Protein AF-A0A318J724-F1 (afdb_monomer)

pLDDT: mean 77.29, std 19.81, range [37.03, 98.0]

Nearest PDB structures (foldseek):
  2l9d-assembly1_A  TM=8.439E-01  e=1.623E-09  Methylobacillus flagellatus KT
  2n2t-assembly1_A  TM=5.363E-01  e=8.179E-02  synthetic construct
  4pww-assembly1_A-2  TM=5.167E-01  e=4.401E-01  synthetic construct
  4rjv-assembly2_C  TM=4.611E-01  e=7.387E-01  synthetic construct
  2mtl-assembly1_A  TM=4.588E-01  e=1.021E+00  synthetic construct

InterPro domains:
  IPR021969 Protein of unknown function DUF3579 [PF12112] (28-116)

Foldseek 3Di:
DDPVVVVVVVVVVVVVVVVVVPPPPVPFKKKKFWQAAPVGDGHDDQCVLVVLQQVQQCLAPVRNPPSNPPGHPQWHWDQDVNTIMIMGTCVCCVSPVVSVVVVVVVSVVRRTDMGIDDPDPDDPPDDD

Solvent-accessible surface area (backbone atoms only — not comparable to full-atom values): 7509 Å² total; per-residue (Å²): 137,62,78,66,60,56,53,51,55,50,53,52,50,57,50,48,58,60,54,64,69,68,68,66,70,74,74,79,50,33,32,30,43,37,39,32,28,85,89,70,45,76,55,76,63,86,60,48,35,58,51,54,20,57,73,43,10,59,78,30,98,74,68,39,83,78,28,94,85,42,61,18,95,43,34,41,62,46,70,58,95,84,36,54,15,31,40,38,36,54,68,38,45,82,76,39,49,67,61,43,49,48,57,52,47,53,30,60,80,62,42,34,39,76,45,78,50,79,81,71,78,79,75,80,80,79,86,127

Mean predicted aligned error: 12.95 Å

Sequence (128 aa):
MSHNDVKLNSLLHQQAEHMAESTKTQQVREFFIQGITSDGKQFRPSDWAERLCGAMSCFSPDGGRHSHLQYSPYVRPILLNGVRSVVVNEAIRDIEPLAYHFVLSFAKDNDLQIIDACLLPEEPKADK

Structure (mmCIF, N/CA/C/O backbone):
data_AF-A0A318J724-F1
#
_entry.id   AF-A0A318J724-F1
#
loop_
_atom_site.group_PDB
_atom_site.id
_atom_site.type_symbol
_atom_site.label_atom_id
_atom_site.label_alt_id
_atom_site.label_comp_id
_atom_site.label_asym_id
_atom_site.label_entity_id
_atom_site.label_seq_id
_atom_site.pdbx_PDB_ins_code
_atom_site.Cartn_x
_atom_site.Cartn_y
_atom_site.Cartn_z
_atom_site.occupancy
_atom_site.B_iso_or_equiv
_atom_site.auth_seq_id
_atom_site.auth_comp_id
_atom_site.auth_asym_id
_atom_site.auth_atom_id
_atom_site.pdbx_PDB_model_num
ATOM 1 N N . MET A 1 1 ? -8.716 -41.528 -50.392 1.00 52.75 1 MET A N 1
ATOM 2 C CA . MET A 1 1 ? -8.503 -40.422 -49.431 1.00 52.75 1 MET A CA 1
ATOM 3 C C . MET A 1 1 ? -7.021 -40.086 -49.474 1.00 52.75 1 MET A C 1
ATOM 5 O O . MET A 1 1 ? -6.213 -41.005 -49.387 1.00 52.75 1 MET A O 1
ATOM 9 N N . SER A 1 2 ? -6.676 -38.847 -49.833 1.00 49.44 2 SER A N 1
ATOM 10 C CA . SER A 1 2 ? -5.333 -38.480 -50.297 1.00 49.44 2 SER A CA 1
ATOM 11 C C . SER A 1 2 ? -4.378 -38.291 -49.120 1.00 49.44 2 SER A C 1
ATOM 13 O O . SER A 1 2 ? -4.735 -37.694 -48.109 1.00 49.44 2 SER A O 1
ATOM 15 N N . HIS A 1 3 ? -3.137 -38.764 -49.257 1.00 50.91 3 HIS A N 1
ATOM 16 C CA . HIS A 1 3 ? -2.075 -38.598 -48.253 1.00 50.91 3 HIS A CA 1
ATOM 17 C C . HIS A 1 3 ? -1.785 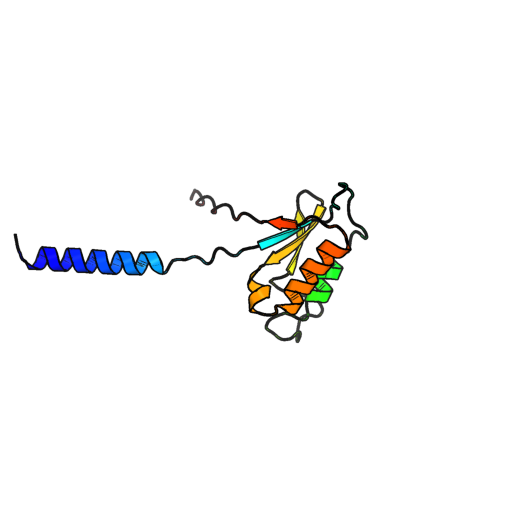-37.121 -47.911 1.00 50.91 3 HIS A C 1
ATOM 19 O O . HIS A 1 3 ? -1.215 -36.827 -46.860 1.00 50.91 3 HIS A O 1
ATOM 25 N N . ASN A 1 4 ? -2.203 -36.189 -48.773 1.00 47.88 4 ASN A N 1
ATOM 26 C CA . ASN A 1 4 ? -2.052 -34.752 -48.556 1.00 47.88 4 ASN A CA 1
ATOM 27 C C . ASN A 1 4 ? -3.021 -34.199 -47.496 1.00 47.88 4 ASN A C 1
ATOM 29 O O . ASN A 1 4 ? -2.657 -33.267 -46.782 1.00 47.88 4 ASN A O 1
ATOM 33 N N . ASP A 1 5 ? -4.197 -34.813 -47.323 1.00 55.78 5 ASP A N 1
ATOM 34 C CA . ASP A 1 5 ? -5.214 -34.354 -46.365 1.00 55.78 5 ASP A CA 1
ATOM 35 C C . ASP A 1 5 ? -4.779 -34.605 -44.909 1.00 55.78 5 ASP A C 1
ATOM 37 O O . ASP A 1 5 ? -5.015 -33.789 -44.019 1.00 55.78 5 ASP A O 1
ATOM 41 N N . VAL A 1 6 ? -4.067 -35.711 -44.657 1.00 57.34 6 VAL A N 1
ATOM 42 C CA . VAL A 1 6 ? -3.577 -36.069 -43.313 1.00 57.34 6 VAL A CA 1
ATOM 43 C C . VAL A 1 6 ? -2.413 -35.170 -42.886 1.00 57.34 6 VAL A C 1
ATOM 45 O O . VAL A 1 6 ? -2.364 -34.731 -41.737 1.00 57.34 6 VAL A O 1
ATOM 48 N N . LYS A 1 7 ? -1.497 -34.841 -43.809 1.00 59.00 7 LYS A N 1
ATOM 49 C CA . LYS A 1 7 ? -0.366 -33.939 -43.530 1.00 59.00 7 LYS A CA 1
ATOM 50 C C . LYS A 1 7 ? -0.830 -32.515 -43.227 1.00 59.00 7 LYS A C 1
ATOM 52 O O . LYS A 1 7 ? -0.272 -31.885 -42.334 1.00 59.00 7 LYS A O 1
ATOM 57 N N . LEU A 1 8 ? -1.860 -32.034 -43.927 1.00 57.22 8 LEU A N 1
ATOM 58 C CA . LEU A 1 8 ? -2.423 -30.705 -43.694 1.00 57.22 8 LEU A CA 1
ATOM 59 C C . LEU A 1 8 ? -3.131 -30.627 -42.334 1.00 57.22 8 LEU A C 1
ATOM 61 O O . LEU A 1 8 ? -2.896 -29.687 -41.579 1.00 57.22 8 LEU A O 1
ATOM 65 N N . ASN A 1 9 ? -3.900 -31.657 -41.969 1.00 59.62 9 ASN A N 1
ATOM 66 C CA . ASN A 1 9 ? -4.549 -31.730 -40.658 1.00 59.62 9 ASN A CA 1
ATOM 67 C C . ASN A 1 9 ? -3.546 -31.877 -39.505 1.00 59.62 9 ASN A C 1
ATOM 69 O O . ASN A 1 9 ? -3.754 -31.293 -38.445 1.00 59.62 9 ASN A O 1
ATOM 73 N N . SER A 1 10 ? -2.443 -32.606 -39.701 1.00 62.41 10 SER A N 1
ATOM 74 C CA . SER A 1 10 ? -1.376 -32.736 -38.700 1.00 62.41 10 SER A CA 1
ATOM 75 C C . SER A 1 10 ? -0.579 -31.439 -38.520 1.00 62.41 10 SER A C 1
ATOM 77 O O . SER A 1 10 ? -0.250 -31.095 -37.388 1.00 62.41 10 SER A O 1
ATOM 79 N N . LEU A 1 11 ? -0.306 -30.696 -39.600 1.00 62.00 11 LEU A N 1
ATOM 80 C CA . LEU A 1 11 ? 0.392 -29.408 -39.535 1.00 62.00 11 LEU A CA 1
ATOM 81 C C . LEU A 1 11 ? -0.480 -28.323 -38.883 1.00 62.00 11 LEU A C 1
ATOM 83 O O . LEU A 1 11 ? 0.028 -27.509 -38.118 1.00 62.00 11 LEU A O 1
ATOM 87 N N . LEU A 1 12 ? -1.793 -28.351 -39.134 1.00 60.62 12 LEU A N 1
ATOM 88 C CA . LEU A 1 12 ? -2.758 -27.470 -38.473 1.00 60.62 12 LEU A CA 1
ATOM 89 C C . LEU A 1 12 ? -2.892 -27.780 -36.975 1.00 60.62 12 LEU A C 1
ATOM 91 O O . LEU A 1 12 ? -2.912 -26.849 -36.176 1.00 60.62 12 LEU A O 1
ATOM 95 N N . HIS A 1 13 ? -2.904 -29.058 -36.574 1.00 55.88 13 HIS A N 1
ATOM 96 C CA . HIS A 1 13 ? -2.912 -29.428 -35.151 1.00 55.88 13 HIS A CA 1
ATOM 97 C C . HIS A 1 13 ? -1.607 -29.038 -34.445 1.00 55.88 13 HIS A C 1
ATOM 99 O O . HIS A 1 13 ? -1.653 -28.471 -33.360 1.00 55.88 13 HIS A O 1
ATOM 105 N N . GLN A 1 14 ? -0.451 -29.243 -35.082 1.00 58.75 14 GLN A N 1
ATOM 106 C CA . GLN A 1 14 ? 0.842 -28.892 -34.488 1.00 58.75 14 GLN A CA 1
ATOM 107 C C . GLN A 1 14 ? 1.050 -27.368 -34.372 1.00 58.75 14 GLN A C 1
ATOM 109 O O . GLN A 1 14 ? 1.705 -26.902 -33.442 1.00 58.75 14 GLN A O 1
ATOM 114 N N . GLN A 1 15 ? 0.452 -26.571 -35.267 1.00 57.91 15 GLN A N 1
ATOM 115 C CA . GLN A 1 15 ? 0.422 -25.107 -35.141 1.00 57.91 15 GLN A CA 1
ATOM 116 C C . GLN A 1 15 ? -0.601 -24.622 -34.101 1.00 57.91 15 GLN A C 1
ATOM 118 O O . GLN A 1 15 ? -0.339 -23.627 -33.428 1.00 57.91 15 GLN A O 1
ATOM 123 N N . ALA A 1 16 ? -1.722 -25.327 -33.918 1.00 56.06 16 ALA A N 1
ATOM 124 C CA . ALA A 1 16 ? -2.707 -25.007 -32.883 1.00 56.06 16 ALA A CA 1
ATOM 125 C C . ALA A 1 16 ? -2.172 -25.280 -31.464 1.00 56.06 16 ALA A C 1
ATOM 127 O O . ALA A 1 16 ? -2.389 -24.465 -30.570 1.00 56.06 16 ALA A O 1
ATOM 128 N N . GLU A 1 17 ? -1.406 -26.358 -31.268 1.00 53.75 17 GLU A N 1
ATOM 129 C CA . GLU A 1 17 ? -0.742 -26.646 -29.987 1.00 53.75 17 GLU A CA 1
ATOM 130 C C . GLU A 1 17 ? 0.343 -25.602 -29.659 1.00 53.75 17 GLU A C 1
ATOM 132 O O . GLU A 1 17 ? 0.424 -25.129 -28.528 1.00 53.75 17 GLU A O 1
ATOM 137 N N . HIS A 1 18 ? 1.105 -25.133 -30.657 1.00 49.78 18 HIS A N 1
ATOM 138 C CA . HIS A 1 18 ? 2.080 -24.047 -30.469 1.00 49.78 18 HIS A CA 1
ATOM 139 C C . HIS A 1 18 ? 1.447 -22.654 -30.272 1.00 49.78 18 HIS A C 1
ATOM 141 O O . HIS A 1 18 ? 2.059 -21.801 -29.629 1.00 49.78 18 HIS A O 1
ATOM 147 N N . MET A 1 19 ? 0.236 -22.399 -30.782 1.00 48.03 19 MET A N 1
ATOM 148 C CA . MET A 1 19 ? -0.492 -21.150 -30.499 1.00 48.03 19 MET A CA 1
ATOM 149 C C . MET A 1 19 ? -1.151 -21.153 -29.113 1.00 48.03 19 MET A C 1
ATOM 151 O O . MET A 1 19 ? -1.259 -20.091 -28.502 1.00 48.03 19 MET A O 1
ATOM 155 N N . ALA A 1 20 ? -1.537 -22.320 -28.588 1.00 46.34 20 ALA A N 1
ATOM 156 C CA . ALA A 1 20 ? -2.138 -22.443 -27.259 1.00 46.34 20 ALA A CA 1
ATOM 157 C C . ALA A 1 20 ? -1.126 -22.256 -26.111 1.00 46.34 20 ALA A C 1
ATOM 159 O O . ALA A 1 20 ? -1.499 -21.772 -25.044 1.00 46.34 20 ALA A O 1
ATOM 160 N N . GLU A 1 21 ? 0.158 -22.558 -26.331 1.00 39.62 21 GLU A N 1
ATOM 161 C CA . GLU A 1 21 ? 1.210 -22.392 -25.313 1.00 39.62 21 GLU A CA 1
ATOM 162 C C . GLU A 1 21 ? 1.687 -20.926 -25.169 1.00 39.62 21 GLU A C 1
ATOM 164 O O . GLU A 1 21 ? 2.312 -20.564 -24.171 1.00 39.62 21 GLU A O 1
ATOM 169 N N . SER A 1 22 ? 1.377 -20.046 -26.135 1.00 42.72 22 SER A N 1
ATOM 170 C CA . SER A 1 22 ? 1.929 -18.679 -26.182 1.00 42.72 22 SER A CA 1
ATOM 171 C C . SER A 1 22 ? 0.946 -17.553 -25.837 1.00 42.72 22 SER A C 1
ATOM 173 O O . SER A 1 22 ? 1.363 -16.402 -25.724 1.00 42.72 22 SER A O 1
ATOM 175 N N . THR A 1 23 ? -0.321 -17.863 -25.555 1.00 37.03 23 THR A N 1
ATOM 176 C CA . THR A 1 23 ? -1.241 -16.970 -24.822 1.00 37.03 23 THR A CA 1
ATOM 177 C C . THR A 1 23 ? -1.305 -17.349 -23.348 1.00 37.03 23 THR A C 1
ATOM 179 O O . THR A 1 23 ? -2.367 -17.402 -22.735 1.00 37.03 23 THR A O 1
ATOM 182 N N . LYS A 1 24 ? -0.144 -17.565 -22.728 1.00 40.59 24 LYS A N 1
ATOM 183 C CA . LYS A 1 24 ? -0.017 -17.337 -21.293 1.00 40.59 24 LYS A CA 1
ATOM 184 C C . LYS A 1 24 ? -0.089 -15.826 -21.106 1.00 40.59 24 LYS A C 1
ATOM 186 O O . LYS A 1 24 ? 0.938 -15.161 -21.017 1.00 40.59 24 LYS A O 1
ATOM 191 N N . THR A 1 25 ? -1.300 -15.266 -21.097 1.00 44.88 25 THR A N 1
ATOM 192 C CA . THR A 1 25 ? -1.555 -14.005 -20.399 1.00 44.88 25 THR A CA 1
ATOM 193 C C . THR A 1 25 ? -0.892 -14.181 -19.044 1.00 44.88 25 THR A C 1
ATOM 195 O O . THR A 1 25 ? -1.365 -14.990 -18.244 1.00 44.88 25 THR A O 1
ATOM 198 N N . GLN A 1 26 ? 0.274 -13.559 -18.832 1.00 50.41 26 GLN A N 1
ATOM 199 C CA . GLN A 1 26 ? 0.878 -13.482 -17.512 1.00 50.41 26 GLN A CA 1
ATOM 200 C C . GLN A 1 26 ? -0.192 -12.821 -16.669 1.00 50.41 26 GLN A C 1
ATOM 202 O O . GLN A 1 26 ? -0.434 -11.625 -16.794 1.00 50.41 26 GLN A O 1
ATOM 207 N N . GLN A 1 27 ? -0.924 -13.644 -15.928 1.00 56.16 27 GLN A N 1
ATOM 208 C CA . GLN A 1 27 ? -1.957 -13.200 -15.025 1.00 56.16 27 GLN A CA 1
ATOM 209 C C . GLN A 1 27 ? -1.221 -12.270 -14.074 1.00 56.16 27 GLN A C 1
ATOM 211 O O . GLN A 1 27 ? -0.356 -12.721 -13.319 1.00 56.16 27 GLN A O 1
ATOM 216 N N . VAL A 1 28 ? -1.426 -10.967 -14.257 1.00 63.91 28 VAL A N 1
ATOM 217 C CA . VAL A 1 28 ? -0.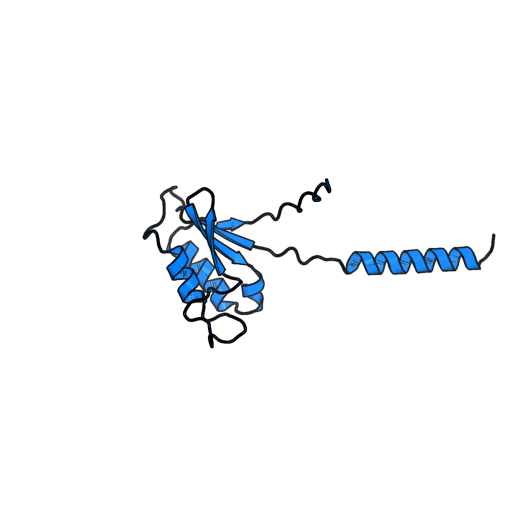750 -9.947 -13.470 1.00 63.91 28 VAL A CA 1
ATOM 218 C C . VAL A 1 28 ? -1.180 -10.213 -12.038 1.00 63.91 28 VAL A C 1
ATOM 220 O O . VAL A 1 28 ? -2.353 -10.066 -11.707 1.00 63.91 28 VAL A O 1
ATOM 223 N N . ARG A 1 29 ? -0.261 -10.732 -11.224 1.00 87.31 29 ARG A N 1
ATOM 224 C CA . ARG A 1 29 ? -0.554 -11.032 -9.828 1.00 87.31 29 ARG A CA 1
ATOM 225 C C . ARG A 1 29 ? -0.436 -9.738 -9.058 1.00 87.31 29 ARG A C 1
ATOM 227 O O . ARG A 1 29 ? 0.615 -9.097 -9.071 1.00 87.31 29 ARG A O 1
ATOM 234 N N . GLU A 1 30 ? -1.529 -9.345 -8.433 1.00 92.38 30 GLU A N 1
ATOM 235 C CA . GLU A 1 30 ? -1.558 -8.212 -7.528 1.00 92.38 30 GLU A CA 1
ATOM 236 C C . GLU A 1 30 ? -2.022 -8.689 -6.155 1.00 92.38 30 GLU A C 1
ATOM 238 O O . GLU A 1 30 ? -2.736 -9.685 -6.026 1.00 92.38 30 GLU A O 1
ATOM 243 N N . PHE A 1 31 ? -1.639 -7.952 -5.125 1.00 94.62 31 PHE A N 1
ATOM 244 C CA . PHE A 1 31 ? -2.195 -8.092 -3.788 1.00 94.62 31 PHE A CA 1
ATOM 245 C C . PHE A 1 31 ? -2.448 -6.714 -3.192 1.00 94.62 31 PHE A C 1
ATOM 247 O O . PHE A 1 31 ? -1.915 -5.696 -3.642 1.00 94.62 31 PHE A O 1
ATOM 254 N N . PHE A 1 32 ? -3.268 -6.683 -2.154 1.00 95.94 32 PHE A N 1
ATOM 255 C CA . PHE A 1 32 ? -3.596 -5.490 -1.402 1.00 95.94 32 PHE A CA 1
ATOM 256 C C . PHE A 1 32 ? -2.986 -5.571 -0.013 1.00 95.94 32 PHE A C 1
ATOM 258 O O . PHE A 1 32 ? -3.169 -6.557 0.692 1.00 95.94 32 PHE A O 1
ATOM 265 N N . ILE A 1 33 ? -2.323 -4.500 0.408 1.00 97.56 33 ILE A N 1
ATOM 266 C CA . ILE A 1 33 ? -2.064 -4.230 1.820 1.00 97.56 33 ILE A CA 1
ATOM 267 C C . ILE A 1 33 ? -3.246 -3.398 2.305 1.00 97.56 33 ILE A C 1
ATOM 269 O O . ILE A 1 33 ? -3.375 -2.220 1.950 1.00 97.56 33 ILE A O 1
ATOM 273 N N . GLN A 1 34 ? -4.146 -4.015 3.062 1.00 97.50 34 GLN A N 1
ATOM 274 C CA . GLN A 1 34 ? -5.328 -3.344 3.578 1.00 97.50 34 GLN A CA 1
ATOM 275 C C . GLN A 1 34 ? -4.977 -2.580 4.855 1.00 97.50 34 GLN A C 1
ATOM 277 O O . GLN A 1 34 ? -4.299 -3.100 5.736 1.00 97.50 34 GLN A O 1
ATOM 282 N N . GLY A 1 35 ? -5.483 -1.354 4.996 1.00 97.75 35 GLY A N 1
ATOM 283 C CA . GLY A 1 35 ? -5.331 -0.552 6.215 1.00 97.75 35 GLY A CA 1
ATOM 284 C C . GLY A 1 35 ? -6.179 -1.048 7.388 1.00 97.75 35 GLY A C 1
ATOM 285 O O . GLY A 1 35 ? -6.743 -0.220 8.101 1.00 97.75 35 GLY A O 1
ATOM 286 N N . ILE A 1 36 ? -6.312 -2.366 7.547 1.00 97.75 36 ILE A N 1
ATOM 287 C CA . ILE A 1 36 ? -6.926 -3.054 8.681 1.00 97.75 36 ILE A CA 1
ATOM 288 C C . ILE A 1 36 ? -5.853 -3.930 9.326 1.00 97.75 36 ILE A C 1
ATOM 290 O O . ILE A 1 36 ? -5.143 -4.652 8.625 1.00 97.75 36 ILE A O 1
ATOM 294 N N . THR A 1 37 ? -5.739 -3.860 10.647 1.00 97.31 37 THR A N 1
ATOM 295 C CA . THR A 1 37 ? -4.828 -4.696 11.432 1.00 97.31 37 THR A CA 1
ATOM 296 C C . THR A 1 37 ? -5.394 -6.098 11.669 1.00 97.31 37 THR A C 1
ATOM 298 O O . THR A 1 37 ? -6.581 -6.350 11.429 1.00 97.31 37 THR A O 1
ATOM 301 N N . SER A 1 38 ? -4.595 -7.045 12.165 1.00 95.19 38 SER A N 1
ATOM 302 C CA . SER A 1 38 ? -5.095 -8.400 12.463 1.00 95.19 38 SER A CA 1
ATOM 303 C C . SER A 1 38 ? -6.215 -8.410 13.520 1.00 95.19 38 SER A C 1
ATOM 305 O O . SER A 1 38 ? -7.098 -9.265 13.477 1.00 95.19 38 SER A O 1
ATOM 307 N N . ASP A 1 39 ? -6.250 -7.410 14.409 1.00 96.00 39 ASP A N 1
ATOM 308 C CA . ASP A 1 39 ? -7.309 -7.204 15.407 1.00 96.00 39 ASP A CA 1
ATOM 309 C C . ASP A 1 39 ? -8.554 -6.459 14.870 1.00 96.00 39 ASP A C 1
ATOM 311 O O . ASP A 1 39 ? -9.466 -6.134 15.634 1.00 96.00 39 ASP A O 1
ATOM 315 N N . GLY A 1 40 ? -8.610 -6.187 13.561 1.00 95.94 40 GLY A N 1
ATOM 316 C CA . GLY A 1 40 ? -9.760 -5.585 12.884 1.00 95.94 40 GLY A CA 1
ATOM 317 C C . GLY A 1 40 ? -9.860 -4.060 12.999 1.00 95.94 40 GLY A C 1
ATOM 318 O O . GLY A 1 40 ? -10.877 -3.485 12.603 1.00 95.94 40 GLY A O 1
ATOM 319 N N . LYS A 1 41 ? -8.842 -3.376 13.534 1.00 96.56 41 LYS A N 1
ATOM 320 C CA . LYS A 1 41 ? -8.832 -1.909 13.636 1.00 96.56 41 LYS A CA 1
ATOM 321 C C . LYS A 1 41 ? -8.311 -1.255 12.364 1.00 96.56 41 LYS A C 1
ATOM 323 O O . LYS A 1 41 ? -7.457 -1.782 11.665 1.00 96.56 41 LYS A O 1
ATOM 328 N N . GLN A 1 42 ? -8.799 -0.049 12.084 1.00 96.56 42 GLN A N 1
ATOM 329 C CA . GLN A 1 42 ? -8.280 0.741 10.972 1.00 96.56 42 GLN A CA 1
ATOM 330 C C . GLN A 1 42 ? -6.912 1.340 11.316 1.00 96.56 42 GLN A C 1
ATOM 332 O O . GLN A 1 42 ? -6.773 2.052 12.314 1.00 96.56 42 GLN A O 1
ATOM 337 N N . PHE A 1 43 ? -5.932 1.111 10.448 1.00 97.38 43 PHE A N 1
ATOM 338 C CA . PHE A 1 43 ? -4.589 1.658 10.574 1.00 97.38 43 PHE A CA 1
ATOM 339 C C . PHE A 1 43 ? -4.570 3.179 10.375 1.00 97.38 43 PHE A C 1
ATOM 341 O O . PHE A 1 43 ? -5.349 3.746 9.600 1.00 97.38 43 PHE A O 1
ATOM 348 N N . ARG A 1 44 ? -3.681 3.854 11.108 1.00 95.12 44 ARG A N 1
ATOM 349 C CA . ARG A 1 44 ? -3.540 5.313 11.134 1.00 95.12 44 ARG A CA 1
ATOM 350 C C . ARG A 1 44 ? -2.062 5.697 11.004 1.00 95.12 44 ARG A C 1
ATOM 352 O O . ARG A 1 44 ? -1.212 4.943 11.462 1.00 95.12 44 ARG A O 1
ATOM 359 N N . PRO A 1 45 ? -1.750 6.885 10.462 1.00 95.25 45 PRO A N 1
ATOM 360 C CA . PRO A 1 45 ? -2.669 7.946 10.025 1.00 95.25 45 PRO A CA 1
ATOM 361 C C . PRO A 1 45 ? -3.433 7.604 8.734 1.00 95.25 45 PRO A C 1
ATOM 363 O O . PRO A 1 45 ? -3.133 6.627 8.062 1.00 95.25 45 PRO A O 1
ATOM 366 N N . SER A 1 46 ? -4.467 8.381 8.395 1.00 92.06 46 SER A N 1
ATOM 367 C CA . SER A 1 46 ? -5.321 8.113 7.222 1.00 92.06 46 SER A CA 1
ATOM 368 C C . SER A 1 46 ? -4.624 8.314 5.872 1.00 92.06 46 SER A C 1
ATOM 370 O O . SER A 1 46 ? -5.164 7.882 4.861 1.00 92.06 46 SER A O 1
ATOM 372 N N . ASP A 1 47 ? -3.467 8.975 5.861 1.00 92.19 47 ASP A N 1
ATOM 373 C CA . ASP A 1 47 ? -2.629 9.252 4.688 1.00 92.19 47 ASP A CA 1
ATOM 374 C C . ASP A 1 47 ? -1.470 8.242 4.533 1.00 92.19 47 ASP A C 1
ATOM 376 O O . ASP A 1 47 ? -0.522 8.476 3.781 1.00 92.19 47 ASP A O 1
ATOM 380 N N . TRP A 1 48 ? -1.496 7.124 5.271 1.00 96.75 48 TRP A N 1
ATOM 381 C CA . TRP A 1 48 ? -0.410 6.139 5.263 1.00 96.75 48 TRP A CA 1
ATOM 382 C C . TRP A 1 48 ? -0.178 5.524 3.875 1.00 96.75 48 TRP A C 1
ATOM 384 O O . TRP A 1 48 ? 0.969 5.292 3.496 1.00 96.75 48 TRP A O 1
ATOM 394 N N . ALA A 1 49 ? -1.252 5.281 3.117 1.00 96.12 49 ALA A N 1
ATOM 395 C CA . ALA A 1 49 ? -1.183 4.649 1.804 1.00 96.12 49 ALA A CA 1
ATOM 396 C C . ALA A 1 49 ? -0.453 5.565 0.815 1.00 96.12 49 ALA A C 1
ATOM 398 O O . ALA A 1 49 ? 0.451 5.135 0.100 1.00 96.12 49 ALA A O 1
ATOM 399 N N . GLU A 1 50 ? -0.791 6.852 0.834 1.00 93.19 50 GLU A N 1
ATOM 400 C CA . GLU A 1 50 ? -0.155 7.892 0.037 1.00 93.19 50 GLU A CA 1
ATOM 401 C C . GLU A 1 50 ? 1.322 8.069 0.426 1.00 93.19 50 GLU A C 1
ATOM 403 O O . GLU A 1 50 ? 2.173 8.200 -0.456 1.00 93.19 50 GLU A O 1
ATOM 408 N N . ARG A 1 51 ? 1.651 8.006 1.727 1.00 94.25 51 ARG A N 1
ATOM 409 C CA . ARG A 1 51 ? 3.042 8.057 2.218 1.00 94.25 51 ARG A CA 1
ATOM 410 C C . ARG A 1 51 ? 3.866 6.858 1.753 1.00 94.25 51 ARG A C 1
ATOM 412 O O . ARG A 1 51 ? 4.981 7.053 1.271 1.00 94.25 51 ARG A O 1
ATOM 419 N N . LEU A 1 52 ? 3.323 5.643 1.860 1.00 94.50 52 LEU A N 1
ATOM 420 C CA . LEU A 1 52 ? 3.998 4.431 1.392 1.00 94.50 52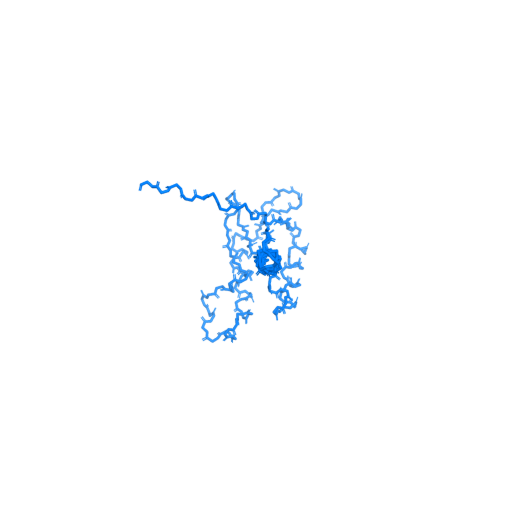 LEU A CA 1
ATOM 421 C C . LEU A 1 52 ? 4.252 4.505 -0.118 1.00 94.50 52 LEU A C 1
ATOM 423 O O . LEU A 1 52 ? 5.378 4.308 -0.563 1.00 94.50 52 LEU A O 1
ATOM 427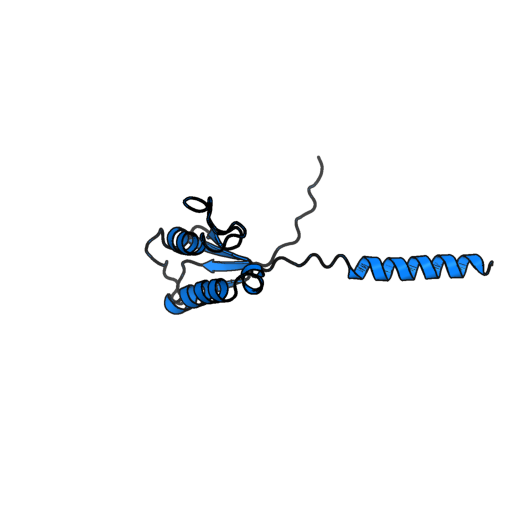 N N . CYS A 1 53 ? 3.242 4.874 -0.909 1.00 91.81 53 CYS A N 1
ATOM 428 C CA . CYS A 1 53 ? 3.389 4.990 -2.361 1.00 91.81 53 CYS A CA 1
ATOM 429 C C . CYS A 1 5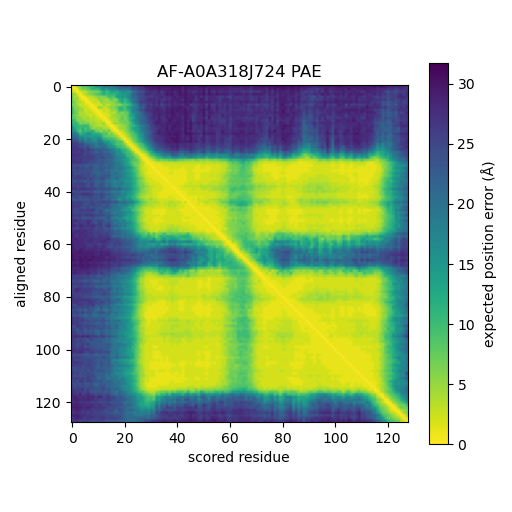3 ? 4.366 6.108 -2.763 1.00 91.81 53 CYS A C 1
ATOM 431 O O . CYS A 1 53 ? 5.118 5.954 -3.724 1.00 91.81 53 CYS A O 1
ATOM 433 N N . GLY A 1 54 ? 4.402 7.212 -2.011 1.00 88.81 54 GLY A N 1
ATOM 434 C CA . GLY A 1 54 ? 5.385 8.281 -2.192 1.00 88.81 54 GLY A CA 1
ATOM 435 C C . GLY A 1 54 ? 6.822 7.801 -1.976 1.00 88.81 54 GLY A C 1
ATOM 436 O O . GLY A 1 54 ? 7.684 8.083 -2.808 1.00 88.81 54 GLY A O 1
ATOM 437 N N . ALA A 1 55 ? 7.073 7.006 -0.929 1.00 87.12 55 ALA A N 1
ATOM 438 C CA . ALA A 1 55 ? 8.381 6.382 -0.700 1.00 87.12 55 ALA A CA 1
ATOM 439 C C . ALA A 1 55 ? 8.783 5.425 -1.838 1.00 87.12 55 ALA A C 1
ATOM 441 O O . ALA A 1 55 ? 9.965 5.281 -2.142 1.00 87.12 55 ALA A O 1
ATOM 442 N N . MET A 1 56 ? 7.796 4.825 -2.508 1.00 84.69 56 MET A N 1
ATOM 443 C CA . MET A 1 56 ? 8.004 3.904 -3.626 1.00 84.69 56 MET A CA 1
ATOM 444 C C . MET A 1 56 ? 8.168 4.591 -4.994 1.00 84.69 56 MET A C 1
ATOM 446 O O . MET A 1 56 ? 8.529 3.929 -5.967 1.00 84.69 56 MET A O 1
ATOM 450 N N . SER A 1 57 ? 7.938 5.905 -5.098 1.00 77.25 57 SER A N 1
ATOM 451 C CA . SER A 1 57 ? 7.986 6.649 -6.372 1.00 77.25 57 SER A CA 1
ATOM 452 C C . SER A 1 57 ? 9.350 6.585 -7.084 1.00 77.25 57 SER A C 1
ATOM 454 O O . SER A 1 57 ? 9.404 6.601 -8.317 1.00 77.25 57 SER A O 1
ATOM 456 N N . CYS A 1 58 ? 10.446 6.446 -6.329 1.00 68.44 58 CYS A N 1
ATOM 457 C CA . CYS A 1 58 ? 11.814 6.339 -6.849 1.00 68.44 58 CYS A CA 1
ATOM 458 C C . CYS A 1 58 ? 12.082 5.053 -7.652 1.00 68.44 58 CYS A C 1
ATOM 460 O O . CYS A 1 58 ? 12.994 5.044 -8.471 1.00 68.44 58 CYS A O 1
ATOM 462 N N . PHE A 1 59 ? 11.283 3.996 -7.467 1.00 64.81 59 PHE A N 1
ATOM 463 C CA . PHE A 1 59 ? 11.449 2.694 -8.134 1.00 64.81 59 PHE A CA 1
ATOM 464 C C . PHE A 1 59 ? 10.658 2.597 -9.450 1.00 64.81 59 PHE A C 1
ATOM 466 O O . PHE A 1 59 ? 10.169 1.535 -9.835 1.00 64.81 59 PHE A O 1
ATOM 473 N N . SER A 1 60 ? 10.475 3.734 -10.124 1.00 62.25 60 SER A N 1
ATOM 474 C CA . SER A 1 60 ? 9.817 3.811 -11.430 1.00 62.25 60 SER A CA 1
ATOM 475 C C . SER A 1 60 ? 10.846 3.608 -12.553 1.00 62.25 60 SER A C 1
ATOM 477 O O . SER A 1 60 ? 11.982 4.064 -12.400 1.00 62.25 60 SER A O 1
ATOM 479 N N . PRO A 1 61 ? 10.475 2.989 -13.692 1.00 59.19 61 PRO A N 1
ATOM 480 C CA . PRO A 1 61 ? 11.411 2.637 -14.771 1.00 59.19 61 PRO A CA 1
ATOM 481 C C . PRO A 1 61 ? 12.229 3.821 -15.324 1.00 59.19 61 PRO A C 1
ATOM 483 O O . PRO A 1 61 ? 13.340 3.619 -15.801 1.00 59.19 61 PRO A O 1
ATOM 486 N N . ASP A 1 62 ? 11.744 5.060 -15.178 1.00 60.31 62 ASP A N 1
ATOM 487 C CA . ASP A 1 62 ? 12.436 6.281 -15.622 1.00 60.31 62 ASP A CA 1
ATOM 488 C C . ASP A 1 62 ? 13.383 6.907 -14.572 1.00 60.31 62 ASP A C 1
ATOM 490 O O . ASP A 1 62 ? 13.806 8.062 -14.703 1.00 60.31 62 ASP A O 1
ATOM 494 N N . GLY A 1 63 ? 13.717 6.183 -13.497 1.00 54.62 63 GLY A N 1
ATOM 495 C CA . GLY A 1 63 ? 14.733 6.605 -12.522 1.00 54.62 63 GLY A CA 1
ATOM 496 C C . GLY A 1 63 ? 14.411 7.925 -11.812 1.00 54.62 63 GLY A C 1
ATOM 497 O O . GLY A 1 63 ? 15.305 8.708 -11.499 1.00 54.62 63 GLY A O 1
ATOM 498 N N . GLY A 1 64 ? 13.125 8.211 -11.608 1.00 54.41 64 GLY A N 1
ATOM 499 C CA . GLY A 1 64 ? 12.663 9.346 -10.813 1.00 54.41 64 GLY A CA 1
ATOM 500 C C . GLY A 1 64 ? 12.746 10.728 -11.473 1.00 54.41 64 GLY A C 1
ATOM 501 O O . GLY A 1 64 ? 12.413 11.723 -10.835 1.00 54.41 64 GLY A O 1
ATOM 502 N N . ARG A 1 65 ? 13.124 10.837 -12.758 1.00 51.06 65 ARG A N 1
ATOM 503 C CA . ARG A 1 65 ? 13.317 12.149 -13.420 1.00 51.06 65 ARG A CA 1
ATOM 504 C C . ARG A 1 65 ? 12.037 12.994 -13.561 1.00 51.06 65 ARG A C 1
ATOM 506 O O . ARG A 1 65 ? 12.131 14.194 -13.794 1.00 51.06 65 ARG A O 1
ATOM 513 N N . HIS A 1 66 ? 10.861 12.396 -13.341 1.00 49.59 66 HIS A N 1
ATOM 514 C CA . HIS A 1 66 ? 9.556 13.073 -13.283 1.00 49.59 66 HIS A CA 1
ATOM 515 C C . HIS A 1 66 ? 8.664 12.595 -12.111 1.00 49.59 66 HIS A C 1
ATOM 517 O O . HIS A 1 66 ? 7.463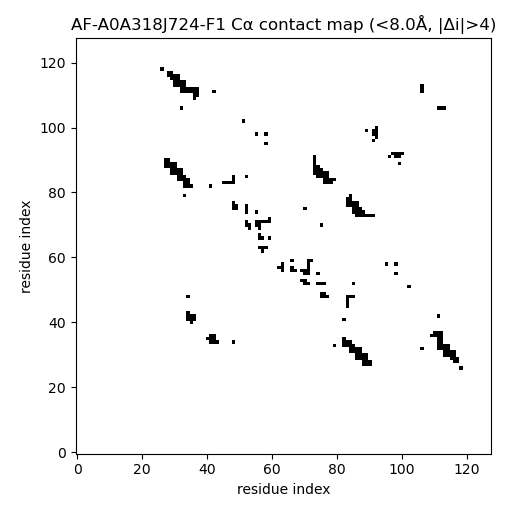 12.868 -12.097 1.00 49.59 66 HIS A O 1
ATOM 523 N N . SER A 1 67 ? 9.217 11.882 -11.118 1.00 51.69 67 SER A N 1
ATOM 524 C CA . SER A 1 67 ? 8.433 11.127 -10.117 1.00 51.69 67 SER A CA 1
ATOM 525 C C . SER A 1 67 ? 7.959 11.930 -8.904 1.00 51.69 67 SER A C 1
ATOM 527 O O . SER A 1 67 ? 7.248 11.388 -8.064 1.00 51.69 67 SER A O 1
ATOM 529 N N . HIS A 1 68 ? 8.298 13.218 -8.797 1.00 49.81 68 HIS A N 1
ATOM 530 C CA . HIS A 1 68 ? 8.003 14.021 -7.600 1.00 49.81 68 HIS A CA 1
ATOM 531 C C . HIS A 1 68 ? 6.506 14.130 -7.254 1.00 49.81 68 HIS A C 1
ATOM 533 O O . HIS A 1 68 ? 6.171 14.519 -6.139 1.00 49.81 68 HIS A O 1
ATOM 539 N N . LEU A 1 69 ? 5.608 13.790 -8.185 1.00 52.72 69 LEU A N 1
ATOM 540 C CA . LEU A 1 69 ? 4.155 13.812 -7.981 1.00 52.72 69 LEU A CA 1
ATOM 541 C C . LEU A 1 69 ? 3.449 12.535 -8.464 1.00 52.72 69 LEU A C 1
ATOM 543 O O . LEU A 1 69 ? 2.222 12.485 -8.448 1.00 52.72 69 LEU A O 1
ATOM 547 N N . GLN A 1 70 ? 4.188 11.520 -8.924 1.00 63.88 70 GLN A N 1
ATOM 548 C CA . GLN A 1 70 ? 3.608 10.334 -9.557 1.00 63.88 70 GLN A CA 1
ATOM 549 C C . GLN A 1 70 ? 4.029 9.069 -8.810 1.00 63.88 70 GLN A C 1
ATOM 551 O O . GLN A 1 70 ? 5.212 8.842 -8.557 1.00 63.88 70 GLN A O 1
ATOM 556 N N . TYR A 1 71 ? 3.044 8.254 -8.435 1.00 72.44 71 TYR A N 1
ATOM 557 C CA . TYR A 1 71 ? 3.278 6.954 -7.814 1.00 72.44 71 TYR A CA 1
ATOM 558 C C . TYR A 1 71 ? 3.883 5.970 -8.820 1.00 72.44 71 TYR A C 1
ATOM 560 O O . TYR A 1 71 ? 3.647 6.080 -10.023 1.00 72.44 71 TYR A O 1
ATOM 568 N N . SER A 1 72 ? 4.628 4.983 -8.315 1.00 78.12 72 SER A N 1
ATOM 569 C CA . SER A 1 72 ? 5.082 3.857 -9.136 1.00 78.12 72 SER A CA 1
ATOM 570 C C . SER A 1 72 ? 3.869 3.136 -9.748 1.00 78.12 72 SER A C 1
ATOM 572 O O . SER A 1 72 ? 2.879 2.923 -9.042 1.00 78.12 72 SER A O 1
ATOM 574 N N . PRO A 1 73 ? 3.914 2.704 -11.025 1.00 82.81 73 PRO A N 1
ATOM 575 C CA . PRO A 1 73 ? 2.812 1.944 -11.621 1.00 82.81 73 PRO A CA 1
ATOM 576 C C . PRO A 1 73 ? 2.535 0.630 -10.870 1.00 82.81 73 PRO A C 1
ATOM 578 O O . PRO A 1 73 ? 1.410 0.128 -10.906 1.00 82.81 73 PRO A O 1
ATOM 581 N N . TYR A 1 74 ? 3.537 0.114 -10.150 1.00 89.69 74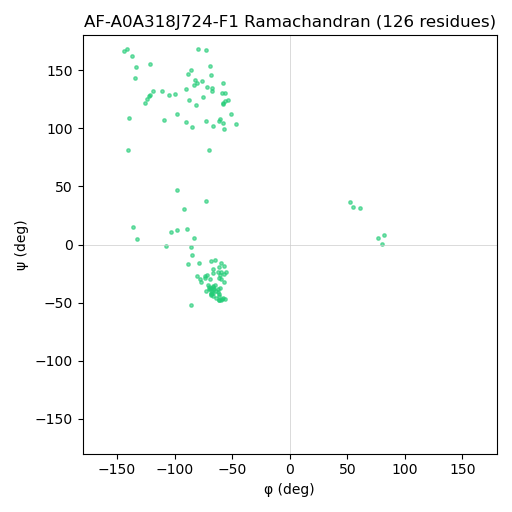 TYR A N 1
ATOM 582 C CA . TYR A 1 74 ? 3.464 -1.145 -9.416 1.00 89.69 74 TYR A CA 1
ATOM 583 C C . TYR A 1 74 ? 2.943 -1.011 -7.985 1.00 89.69 74 TYR A C 1
ATOM 585 O O . TYR A 1 74 ? 2.580 -2.023 -7.398 1.00 89.69 74 TYR A O 1
ATOM 593 N N . VAL A 1 75 ? 2.923 0.194 -7.404 1.00 92.38 75 VAL A N 1
ATOM 594 C CA . VAL A 1 75 ? 2.496 0.417 -6.013 1.00 92.38 75 VAL A CA 1
ATOM 595 C C . VAL A 1 75 ? 1.659 1.682 -5.942 1.00 92.38 75 VAL A C 1
ATOM 597 O O . VAL A 1 75 ? 2.180 2.787 -6.103 1.00 92.38 75 VAL A O 1
ATOM 600 N N . ARG A 1 76 ? 0.350 1.525 -5.723 1.00 92.94 76 ARG A N 1
ATOM 601 C CA . ARG A 1 76 ? -0.620 2.624 -5.839 1.00 92.94 76 ARG A CA 1
ATOM 602 C C . ARG A 1 76 ? -1.599 2.650 -4.665 1.00 92.94 76 ARG A C 1
ATOM 604 O O . ARG A 1 76 ? -2.037 1.586 -4.219 1.00 92.94 76 ARG A O 1
ATOM 611 N N . PRO A 1 77 ? -2.007 3.841 -4.192 1.00 94.06 77 PRO A N 1
ATOM 612 C CA . PRO A 1 77 ? -3.027 3.942 -3.161 1.00 94.06 77 PRO A CA 1
ATOM 613 C C . PRO A 1 77 ? -4.408 3.678 -3.766 1.00 94.06 77 PRO A C 1
ATOM 615 O O . PRO A 1 77 ? -4.716 4.128 -4.872 1.00 94.06 77 PRO A O 1
ATOM 618 N N . ILE A 1 78 ? -5.253 2.967 -3.025 1.00 94.50 78 ILE A N 1
ATOM 619 C CA . ILE A 1 78 ? -6.641 2.676 -3.391 1.00 94.50 78 ILE A CA 1
ATOM 620 C C . ILE A 1 78 ? -7.563 2.749 -2.164 1.00 94.50 78 ILE A C 1
ATOM 622 O O . ILE A 1 78 ? -7.123 2.776 -1.011 1.00 94.50 78 ILE A O 1
ATOM 626 N N . LEU A 1 79 ? -8.871 2.737 -2.418 1.00 93.81 79 LEU A N 1
ATOM 627 C CA . LEU A 1 79 ? -9.900 2.501 -1.408 1.00 93.81 79 LEU A CA 1
ATOM 628 C C . LEU A 1 79 ? -10.523 1.129 -1.658 1.00 93.81 79 LEU A C 1
ATOM 630 O O . LEU A 1 79 ? -11.293 0.963 -2.600 1.00 93.81 79 LEU A O 1
ATOM 634 N N . LEU A 1 80 ? -10.206 0.161 -0.801 1.00 91.38 80 LEU A N 1
ATOM 635 C CA . LEU A 1 80 ? -10.803 -1.172 -0.828 1.00 91.38 80 LEU A CA 1
ATOM 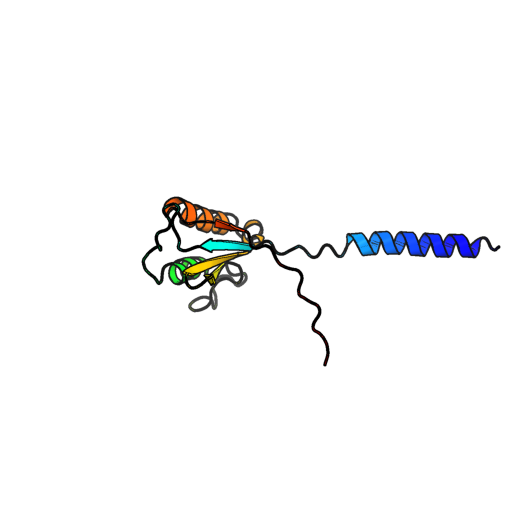636 C C . LEU A 1 80 ? -11.921 -1.217 0.216 1.00 91.38 80 LEU A C 1
ATOM 638 O O . LEU A 1 80 ? -11.655 -1.084 1.408 1.00 91.38 80 LEU A O 1
ATOM 642 N N . ASN A 1 81 ? -13.177 -1.323 -0.229 1.00 88.62 81 ASN A N 1
ATOM 643 C CA . ASN A 1 81 ? -14.367 -1.316 0.641 1.00 88.62 81 ASN A CA 1
ATOM 644 C C . ASN A 1 81 ? -14.422 -0.105 1.602 1.00 88.62 81 ASN A C 1
ATOM 646 O O . ASN A 1 81 ? -14.829 -0.226 2.754 1.00 88.62 81 ASN A O 1
ATOM 650 N N . GLY A 1 82 ? -13.983 1.072 1.143 1.00 92.12 82 GLY A N 1
ATOM 651 C CA . GLY A 1 82 ? -13.924 2.291 1.963 1.00 92.12 82 GLY A CA 1
ATOM 652 C C . GLY A 1 82 ? -12.710 2.381 2.900 1.00 92.12 82 GLY A C 1
ATOM 653 O O . GLY A 1 82 ? -12.550 3.388 3.589 1.00 92.12 82 GLY A O 1
ATOM 654 N N . VAL A 1 83 ? -11.823 1.382 2.899 1.00 95.56 83 VAL A N 1
ATOM 655 C CA . VAL A 1 83 ? -10.589 1.372 3.689 1.00 95.56 83 VAL A CA 1
ATOM 656 C C . VAL A 1 83 ? -9.393 1.755 2.821 1.00 95.56 83 VAL A C 1
ATOM 658 O O . VAL A 1 83 ? -9.163 1.186 1.751 1.00 95.56 83 VAL A O 1
ATOM 661 N N . ARG A 1 84 ? -8.596 2.715 3.306 1.00 97.06 84 ARG A N 1
ATOM 662 C CA . ARG A 1 84 ? -7.316 3.103 2.694 1.00 97.06 84 ARG A CA 1
ATOM 663 C C . ARG A 1 84 ? -6.402 1.890 2.613 1.00 97.06 84 ARG A C 1
ATOM 665 O O . ARG A 1 84 ? -6.131 1.269 3.636 1.00 97.06 84 ARG A O 1
ATOM 672 N N . SER A 1 85 ? -5.972 1.562 1.405 1.00 97.25 85 SER A N 1
ATOM 673 C CA . SER A 1 85 ? -5.188 0.366 1.106 1.00 97.25 85 SER A CA 1
ATOM 674 C C . SER A 1 85 ? -4.175 0.674 0.008 1.00 97.25 85 SER A C 1
ATOM 676 O O . SER A 1 85 ? -4.269 1.701 -0.667 1.00 97.25 85 SER A O 1
ATOM 678 N N . VAL A 1 86 ? -3.215 -0.220 -0.187 1.00 96.75 86 VAL A N 1
ATOM 679 C CA . VAL A 1 86 ? -2.232 -0.132 -1.271 1.00 96.75 86 VAL A CA 1
ATOM 680 C C . VAL A 1 86 ? -2.334 -1.385 -2.119 1.00 96.75 86 VAL A C 1
ATOM 682 O O . VAL A 1 86 ? -2.296 -2.483 -1.576 1.00 96.75 86 VAL A O 1
ATOM 685 N N . VAL A 1 87 ? -2.469 -1.222 -3.435 1.00 95.06 87 VAL A N 1
ATOM 686 C CA . VAL A 1 87 ? -2.329 -2.327 -4.391 1.00 95.06 87 VAL A CA 1
ATOM 687 C C . VAL A 1 87 ? -0.874 -2.429 -4.822 1.00 95.06 87 VAL A C 1
ATOM 689 O O . VAL A 1 87 ? -0.242 -1.412 -5.128 1.00 95.06 87 VAL A O 1
ATOM 692 N N . VAL A 1 88 ? -0.354 -3.651 -4.830 1.00 94.81 88 VAL A N 1
ATOM 693 C CA . VAL A 1 88 ? 1.013 -3.980 -5.222 1.00 94.81 88 VAL A CA 1
ATOM 694 C C . VAL A 1 88 ? 0.967 -5.011 -6.338 1.00 94.81 88 VAL A C 1
ATOM 696 O O . VAL A 1 88 ? 0.379 -6.075 -6.181 1.00 94.81 88 VAL A O 1
ATOM 699 N N . ASN A 1 89 ? 1.616 -4.701 -7.453 1.00 92.19 89 ASN A N 1
ATOM 700 C CA . ASN A 1 89 ? 1.827 -5.625 -8.556 1.00 92.19 89 ASN A CA 1
ATOM 701 C C . ASN A 1 89 ? 3.109 -6.429 -8.312 1.00 92.19 89 ASN A C 1
ATOM 703 O O . ASN A 1 89 ? 4.184 -5.847 -8.153 1.00 92.19 89 ASN A O 1
ATOM 707 N N . GLU A 1 90 ? 3.011 -7.758 -8.312 1.00 91.44 90 GLU A N 1
ATOM 708 C CA . GLU A 1 90 ? 4.138 -8.656 -8.045 1.00 91.44 90 GLU A CA 1
ATOM 709 C C . GLU A 1 90 ? 5.285 -8.516 -9.050 1.00 91.44 90 GLU A C 1
ATOM 711 O O . GLU A 1 90 ? 6.411 -8.871 -8.713 1.00 91.44 90 GLU A O 1
ATOM 716 N N . ALA A 1 91 ? 5.060 -7.940 -10.237 1.00 89.50 91 ALA A N 1
ATOM 717 C CA . ALA A 1 91 ? 6.122 -7.671 -11.208 1.00 89.50 91 ALA A CA 1
ATOM 718 C C . ALA A 1 91 ? 7.251 -6.795 -10.631 1.00 89.50 91 ALA A C 1
ATOM 720 O O . ALA A 1 91 ? 8.396 -6.908 -11.066 1.00 89.50 91 ALA A O 1
ATOM 721 N N . ILE A 1 92 ? 6.977 -5.972 -9.604 1.00 89.62 92 ILE A N 1
ATOM 722 C CA . ILE A 1 92 ? 8.032 -5.211 -8.914 1.00 89.62 92 ILE A CA 1
ATOM 723 C C . ILE A 1 92 ? 9.063 -6.121 -8.241 1.00 89.62 92 ILE A C 1
ATOM 725 O O . ILE A 1 92 ? 10.199 -5.704 -8.058 1.00 89.62 92 ILE A O 1
ATOM 729 N N . ARG A 1 93 ? 8.717 -7.372 -7.913 1.00 91.81 93 ARG A N 1
ATOM 730 C CA . ARG A 1 93 ? 9.663 -8.347 -7.364 1.00 91.81 93 ARG A CA 1
ATOM 731 C C . ARG A 1 93 ? 10.789 -8.667 -8.341 1.00 91.81 93 ARG A C 1
ATOM 733 O O . ARG A 1 93 ? 11.919 -8.830 -7.897 1.00 91.81 93 ARG A O 1
ATOM 740 N N . ASP A 1 94 ? 10.480 -8.761 -9.630 1.00 89.19 94 ASP A N 1
ATOM 741 C CA . ASP A 1 94 ? 11.460 -9.097 -10.665 1.00 89.19 94 ASP A CA 1
ATOM 742 C C . ASP A 1 94 ? 12.292 -7.874 -11.079 1.00 89.19 94 ASP A C 1
ATOM 744 O O . ASP A 1 94 ? 13.437 -8.017 -11.503 1.00 89.19 94 ASP A O 1
ATOM 748 N N . ILE A 1 95 ? 11.725 -6.672 -10.933 1.00 87.81 95 ILE A N 1
ATOM 749 C CA . ILE A 1 95 ? 12.364 -5.402 -11.302 1.00 87.81 95 ILE A CA 1
ATOM 750 C C . ILE A 1 95 ? 13.236 -4.878 -10.153 1.00 87.81 95 ILE A C 1
ATOM 752 O O . ILE A 1 95 ? 14.410 -4.588 -10.349 1.00 87.81 95 ILE A O 1
ATOM 756 N N . GLU A 1 96 ? 12.670 -4.779 -8.949 1.00 88.31 96 GLU A N 1
ATOM 757 C CA . GLU A 1 96 ? 13.306 -4.241 -7.742 1.00 88.31 96 GLU A CA 1
ATOM 758 C C . GLU A 1 96 ? 12.922 -5.082 -6.501 1.00 88.31 96 GLU A C 1
ATOM 760 O O . GLU A 1 96 ? 12.045 -4.700 -5.712 1.00 88.31 96 GLU A O 1
ATOM 765 N N . PRO A 1 97 ? 13.595 -6.230 -6.264 1.00 91.12 97 PRO A N 1
ATOM 766 C CA . PRO A 1 97 ? 13.271 -7.144 -5.164 1.00 91.12 97 PRO A CA 1
ATOM 767 C C . PRO A 1 97 ? 13.306 -6.494 -3.774 1.00 91.12 97 PRO A C 1
ATOM 769 O O . PRO A 1 97 ? 12.543 -6.874 -2.884 1.00 91.12 97 PRO A O 1
ATOM 772 N N . LEU A 1 98 ? 14.185 -5.506 -3.572 1.00 90.69 98 LEU A N 1
ATOM 773 C CA . LEU A 1 98 ? 14.288 -4.773 -2.307 1.00 90.69 98 LEU A CA 1
ATOM 774 C C . LEU A 1 98 ? 13.053 -3.906 -2.051 1.00 90.69 98 LEU A C 1
ATOM 776 O O . LEU A 1 98 ? 12.585 -3.827 -0.917 1.00 90.69 98 LEU A O 1
ATOM 780 N N . ALA A 1 99 ? 12.496 -3.302 -3.100 1.00 91.50 99 ALA A N 1
ATOM 781 C CA . ALA A 1 99 ? 11.286 -2.496 -3.025 1.00 91.50 99 ALA A CA 1
ATOM 782 C C . ALA A 1 99 ? 10.068 -3.385 -2.702 1.00 91.50 99 ALA A C 1
ATOM 784 O O . ALA A 1 99 ? 9.265 -3.059 -1.826 1.00 91.50 99 ALA A O 1
ATOM 785 N N . TYR A 1 100 ? 9.986 -4.564 -3.331 1.00 93.81 100 TYR A N 1
ATOM 786 C CA . TYR A 1 100 ? 8.994 -5.589 -2.993 1.00 93.81 100 TYR A CA 1
ATOM 787 C C . TYR A 1 100 ? 9.099 -6.044 -1.529 1.00 93.81 100 TYR A C 1
ATOM 789 O O . TYR A 1 100 ? 8.107 -6.107 -0.803 1.00 93.81 100 TYR A O 1
ATOM 797 N N . HIS A 1 101 ? 10.315 -6.330 -1.061 1.00 94.94 101 HIS A N 1
ATOM 798 C CA . HIS A 1 101 ? 10.530 -6.713 0.330 1.00 94.94 101 HIS A CA 1
ATOM 799 C C . HIS A 1 101 ? 10.137 -5.586 1.293 1.00 94.94 101 HIS A C 1
ATOM 801 O O . HIS A 1 101 ? 9.503 -5.849 2.310 1.00 94.94 101 HIS A O 1
ATOM 807 N N . PHE A 1 102 ? 10.459 -4.333 0.962 1.00 94.56 102 PHE A N 1
ATOM 808 C CA . PHE A 1 102 ? 10.106 -3.173 1.776 1.00 94.56 102 PHE A CA 1
ATOM 809 C C . PHE A 1 102 ? 8.592 -3.051 1.998 1.00 94.56 102 PHE A C 1
ATOM 811 O O . PHE A 1 102 ? 8.170 -2.881 3.140 1.00 94.56 102 PHE A O 1
ATOM 818 N N . VAL A 1 103 ? 7.765 -3.198 0.954 1.00 95.25 103 VAL A N 1
ATOM 819 C CA . VAL A 1 103 ? 6.298 -3.118 1.114 1.00 95.25 103 VAL A CA 1
ATOM 820 C C . VAL A 1 103 ? 5.738 -4.273 1.949 1.00 95.25 103 VAL A C 1
ATOM 822 O O . VAL A 1 103 ? 4.848 -4.055 2.770 1.00 95.25 103 VAL A O 1
ATOM 825 N N . LEU A 1 104 ? 6.293 -5.482 1.812 1.00 96.25 104 LEU A N 1
ATOM 826 C CA . LEU A 1 104 ? 5.899 -6.625 2.639 1.00 96.25 104 LEU A CA 1
ATOM 827 C C . LEU A 1 104 ? 6.324 -6.460 4.102 1.00 96.25 104 LEU A C 1
ATOM 829 O O . LEU A 1 104 ? 5.538 -6.746 5.005 1.00 96.25 104 LEU A O 1
ATOM 833 N N . SER A 1 105 ? 7.549 -5.986 4.352 1.00 97.50 105 SER A N 1
ATOM 834 C CA . SER A 1 105 ? 8.012 -5.671 5.706 1.00 97.50 105 SER A CA 1
ATOM 835 C C . SER A 1 105 ? 7.159 -4.577 6.333 1.00 97.50 105 SER A C 1
ATOM 837 O O . SER A 1 105 ? 6.733 -4.737 7.468 1.00 97.50 105 SER A O 1
ATOM 839 N N . PHE A 1 106 ? 6.811 -3.527 5.582 1.00 97.31 106 PHE A N 1
ATOM 840 C CA . PHE A 1 106 ? 5.920 -2.476 6.068 1.00 97.31 106 PHE A CA 1
ATOM 841 C C . PHE A 1 106 ? 4.572 -3.039 6.533 1.00 97.31 106 PHE A C 1
ATOM 843 O O . PHE A 1 106 ? 4.116 -2.697 7.622 1.00 97.31 106 PHE A O 1
ATOM 850 N N . ALA A 1 107 ? 3.944 -3.914 5.739 1.00 97.38 107 ALA A N 1
ATOM 851 C CA . ALA A 1 107 ? 2.690 -4.552 6.129 1.00 97.38 107 ALA A CA 1
ATOM 852 C C . ALA A 1 107 ? 2.855 -5.369 7.416 1.00 97.38 107 ALA A C 1
ATOM 854 O O . ALA A 1 107 ? 2.090 -5.196 8.359 1.00 97.38 107 ALA A O 1
ATOM 855 N N . LYS A 1 108 ? 3.900 -6.200 7.483 1.00 97.75 108 LYS A N 1
ATOM 856 C CA . LYS A 1 108 ? 4.185 -7.051 8.641 1.00 97.75 108 LYS A CA 1
ATOM 857 C C . LYS A 1 108 ? 4.449 -6.248 9.917 1.00 97.75 108 LYS A C 1
ATOM 859 O O . LYS A 1 108 ? 3.875 -6.556 10.956 1.00 97.75 108 LYS A O 1
ATOM 864 N N . ASP A 1 109 ? 5.301 -5.232 9.843 1.00 97.88 109 ASP A N 1
ATOM 865 C CA . ASP A 1 109 ? 5.726 -4.439 11.001 1.00 97.88 109 ASP A CA 1
ATOM 866 C C . ASP A 1 109 ? 4.573 -3.613 11.589 1.00 97.88 109 ASP A C 1
ATOM 868 O O . ASP A 1 109 ? 4.582 -3.285 12.774 1.00 97.88 109 ASP A O 1
ATOM 872 N N . ASN A 1 110 ? 3.564 -3.307 10.769 1.00 97.38 110 ASN A N 1
ATOM 873 C CA . ASN A 1 110 ? 2.364 -2.572 11.164 1.00 97.38 110 ASN A CA 1
ATOM 874 C C . ASN A 1 110 ? 1.132 -3.478 11.343 1.00 97.38 110 ASN A C 1
ATOM 876 O O . ASN A 1 110 ? 0.023 -2.963 11.481 1.00 97.38 110 ASN A O 1
ATOM 880 N N . ASP A 1 111 ? 1.321 -4.802 11.343 1.00 97.75 111 ASP A N 1
ATOM 881 C CA . ASP A 1 111 ? 0.263 -5.810 11.502 1.00 97.75 111 ASP A CA 1
ATOM 882 C C . ASP A 1 111 ? -0.890 -5.682 10.485 1.00 97.75 111 ASP A C 1
ATOM 884 O O . ASP A 1 111 ? -2.046 -5.961 10.790 1.00 97.75 111 ASP A O 1
ATOM 888 N N . LEU A 1 112 ? -0.595 -5.230 9.265 1.00 98.00 112 LEU A N 1
ATOM 889 C CA . LEU A 1 112 ? -1.589 -5.007 8.217 1.00 98.00 112 LEU A CA 1
ATOM 890 C C . LEU A 1 112 ? -1.944 -6.299 7.489 1.00 98.00 112 LEU A C 1
ATOM 892 O O . LEU A 1 112 ? -1.083 -7.124 7.176 1.00 98.00 112 LEU A O 1
ATOM 896 N N . GLN A 1 113 ? -3.222 -6.438 7.152 1.00 97.12 113 GLN A N 1
ATOM 897 C CA . GLN A 1 113 ? -3.713 -7.579 6.391 1.00 97.12 113 GLN A CA 1
ATOM 898 C C . GLN A 1 113 ? -3.259 -7.511 4.928 1.00 97.12 113 GLN A C 1
ATOM 900 O O . GLN A 1 113 ? -3.360 -6.469 4.275 1.00 97.12 113 GLN A O 1
ATOM 905 N N . ILE A 1 114 ? -2.797 -8.647 4.404 1.00 96.00 114 ILE A N 1
ATOM 906 C CA . ILE A 1 114 ? -2.484 -8.836 2.986 1.00 96.00 114 ILE A CA 1
ATOM 907 C C . ILE A 1 114 ? -3.592 -9.678 2.357 1.00 96.00 114 ILE A C 1
ATOM 909 O O . ILE A 1 114 ? -3.947 -10.731 2.884 1.00 96.00 114 ILE A O 1
ATOM 913 N N . ILE A 1 115 ? -4.142 -9.201 1.243 1.00 94.00 115 ILE A N 1
ATOM 914 C CA . ILE A 1 115 ? -5.251 -9.832 0.525 1.00 94.00 115 ILE A CA 1
ATOM 915 C C . ILE A 1 115 ? -4.832 -10.035 -0.927 1.00 94.00 115 ILE A C 1
ATOM 917 O O . ILE A 1 115 ? -4.533 -9.062 -1.614 1.00 94.00 115 ILE A O 1
ATOM 921 N N . ASP A 1 116 ? -4.850 -11.271 -1.414 1.00 90.56 116 ASP A N 1
ATOM 922 C CA . ASP A 1 116 ? -4.564 -11.553 -2.821 1.00 90.56 116 ASP A CA 1
ATOM 923 C C . ASP A 1 116 ? -5.663 -10.983 -3.731 1.00 90.56 116 ASP A C 1
ATOM 925 O O . ASP A 1 116 ? -6.861 -11.137 -3.471 1.00 90.56 116 ASP A O 1
ATOM 929 N N . ALA A 1 117 ? -5.265 -10.328 -4.822 1.00 83.69 117 ALA A N 1
ATOM 930 C CA . ALA A 1 117 ? -6.197 -9.864 -5.834 1.00 83.69 117 ALA A CA 1
ATOM 931 C C . ALA A 1 117 ? -6.472 -11.002 -6.825 1.00 83.69 117 ALA A C 1
ATOM 933 O O . ALA A 1 117 ? -5.695 -11.272 -7.742 1.00 83.69 117 ALA A O 1
ATOM 934 N N . CYS A 1 118 ? -7.611 -11.672 -6.670 1.00 68.12 118 CYS A N 1
ATOM 935 C CA . CYS A 1 118 ? -8.118 -12.545 -7.721 1.00 68.12 118 CYS A CA 1
ATOM 936 C C . CYS A 1 118 ? -8.651 -11.674 -8.866 1.00 68.12 118 CYS A C 1
ATOM 938 O O . CYS A 1 118 ? -9.720 -11.075 -8.742 1.00 68.12 118 CYS A O 1
ATOM 940 N N . LEU A 1 119 ? -7.923 -11.609 -9.985 1.00 56.97 119 LEU A N 1
ATOM 941 C CA . LEU A 1 119 ? -8.454 -11.054 -11.230 1.00 56.97 119 LEU A CA 1
ATOM 942 C C . LEU A 1 119 ? -9.648 -11.912 -11.669 1.00 56.97 119 LEU A C 1
ATOM 944 O O . LEU A 1 119 ? -9.471 -13.044 -12.125 1.00 56.97 119 LEU A O 1
ATOM 948 N N . LEU A 1 120 ? -10.864 -11.387 -11.511 1.00 55.34 120 LEU A N 1
ATOM 949 C CA . LEU A 1 120 ? -12.033 -11.954 -12.174 1.00 55.34 120 LEU A CA 1
ATOM 950 C C . LEU A 1 120 ? -11.862 -11.722 -13.685 1.00 55.34 120 LEU A C 1
ATOM 952 O O . LEU A 1 120 ? -11.512 -10.604 -14.071 1.00 55.34 120 LEU A O 1
ATOM 956 N N . PRO A 1 121 ? -12.058 -12.743 -14.541 1.00 54.78 121 PRO A N 1
ATOM 957 C CA . PRO A 1 121 ? -12.031 -12.540 -15.985 1.00 54.78 121 PRO A CA 1
ATOM 958 C C . PRO A 1 121 ? -13.065 -11.470 -16.348 1.00 54.78 121 PRO A C 1
ATOM 960 O O . PRO A 1 121 ? -14.200 -11.542 -15.875 1.00 54.78 121 PRO A O 1
ATOM 963 N N . GLU A 1 122 ? -12.664 -10.463 -17.131 1.00 52.22 122 GLU A N 1
ATOM 964 C CA . GLU A 1 122 ? -13.576 -9.398 -17.558 1.00 52.22 122 GLU A CA 1
ATOM 965 C C . GLU A 1 122 ? -14.808 -10.027 -18.220 1.00 52.22 122 GLU A C 1
ATOM 967 O O . GLU A 1 122 ? -14.682 -10.819 -19.159 1.00 52.22 122 GLU A O 1
ATOM 972 N N . GLU A 1 123 ? -16.003 -9.703 -17.718 1.00 55.06 123 GLU A N 1
ATOM 973 C CA . GLU A 1 123 ? -17.234 -10.107 -18.387 1.00 55.06 123 GLU A CA 1
ATOM 974 C C . GLU A 1 123 ? -17.220 -9.518 -19.805 1.00 55.06 123 GLU A C 1
ATOM 976 O O . GLU A 1 123 ? -16.944 -8.321 -19.964 1.00 55.06 123 GLU A O 1
ATOM 981 N N . PRO A 1 124 ? -17.486 -10.322 -20.851 1.00 56.62 124 PRO A N 1
ATOM 982 C CA . PRO A 1 124 ? -17.495 -9.820 -22.212 1.00 56.62 124 PRO A CA 1
ATOM 983 C C . PRO A 1 124 ? -18.512 -8.684 -22.300 1.00 56.62 124 PRO A C 1
ATOM 985 O O . PRO A 1 124 ? -19.695 -8.865 -22.004 1.00 56.62 124 PRO A O 1
ATOM 988 N N . LYS A 1 125 ? -18.027 -7.497 -22.680 1.00 49.19 125 LYS A N 1
ATOM 989 C CA . LYS A 1 125 ? -18.853 -6.313 -22.918 1.00 49.19 125 LYS A CA 1
ATOM 990 C C . LYS A 1 125 ? -19.986 -6.715 -23.861 1.00 49.19 125 LYS A C 1
ATOM 992 O O . LYS A 1 125 ? -19.739 -7.052 -25.014 1.00 49.19 125 LYS A O 1
ATOM 997 N N . ALA A 1 126 ? -21.217 -6.712 -23.359 1.00 55.62 126 ALA A N 1
ATOM 998 C CA . ALA A 1 126 ? -22.388 -6.871 -24.202 1.00 55.62 126 ALA A CA 1
ATOM 999 C C . ALA A 1 126 ? -22.482 -5.630 -25.099 1.00 55.62 126 ALA A C 1
ATOM 1001 O O . ALA A 1 126 ? -22.869 -4.554 -24.633 1.00 55.62 126 ALA A O 1
ATOM 1002 N N . ASP A 1 127 ? -22.077 -5.782 -26.358 1.00 59.03 127 ASP A N 1
ATOM 1003 C CA . ASP A 1 127 ? -22.337 -4.800 -27.404 1.00 59.03 127 ASP A CA 1
ATOM 1004 C C . ASP A 1 127 ? -23.856 -4.565 -27.475 1.00 59.03 127 ASP A C 1
ATO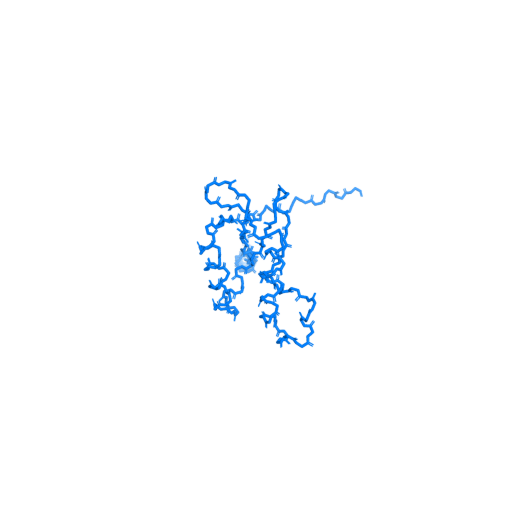M 1006 O O . ASP A 1 127 ? -24.641 -5.508 -27.607 1.00 59.03 127 ASP A O 1
ATOM 1010 N N . LYS A 1 128 ? -24.269 -3.305 -27.317 1.00 45.50 128 LYS A N 1
ATOM 1011 C CA . LYS A 1 128 ? -25.635 -2.839 -27.585 1.00 45.50 128 LYS A CA 1
ATOM 1012 C C . LYS A 1 128 ? -25.689 -2.158 -28.939 1.00 45.50 128 LYS A C 1
ATOM 1014 O O . LYS A 1 128 ? -24.741 -1.397 -29.233 1.00 45.50 128 LYS A O 1
#

Radius of gyration: 21.96 Å; Cα contacts (8 Å, |Δi|>4): 153; chains: 1; bounding box: 40×54×66 Å

Secondary structure (DSSP, 8-state):
--HHHHHHHHHHHHHHHHHHSS-------EEEEEEEETTSPBPSSTTHHHHHHHHHGGGSTTTTTTGGG---TTEEEEEETTEEEEEEETTHHHH-HHHHHHHHHHHHHTTEEEEEE--PPPPP----

Organism: NCBI:txid401470